Protein AF-A0A427TKB9-F1 (afdb_monomer_lite)

Foldseek 3Di:
DVVVVVVVVVVVVVCCVLVVVLVVLLVVLLVVLLVVLVVVLVVQLVVCVVVPVVVVCVVVCVQPCPDPDGDDPSNVVSVVSSVVSSVVSNVVSVCSVDCPPVVSVVVVVD

Structure (mmCIF, N/CA/C/O backbone):
data_AF-A0A427TKB9-F1
#
_entry.id   AF-A0A427TKB9-F1
#
loop_
_atom_site.group_PDB
_atom_site.id
_atom_site.type_symbol
_atom_site.label_atom_id
_atom_site.label_alt_id
_atom_site.label_comp_id
_atom_site.label_asym_id
_atom_site.label_entity_id
_atom_site.label_seq_id
_atom_site.pdbx_PDB_ins_code
_atom_site.Cartn_x
_atom_site.Cartn_y
_atom_site.Cartn_z
_atom_site.occupancy
_atom_site.B_iso_or_equiv
_atom_site.auth_seq_id
_atom_site.auth_comp_id
_atom_site.auth_asym_id
_atom_site.auth_atom_id
_atom_site.pdbx_PDB_model_num
ATOM 1 N N . MET A 1 1 ? 30.880 13.293 -30.567 1.00 62.75 1 MET A N 1
ATOM 2 C CA . MET A 1 1 ? 29.538 13.671 -30.064 1.00 62.75 1 MET A CA 1
ATOM 3 C C . MET A 1 1 ? 28.447 12.681 -30.484 1.00 62.75 1 MET A C 1
ATOM 5 O O . MET A 1 1 ? 27.713 12.234 -29.619 1.00 62.75 1 MET A O 1
ATOM 9 N N . GLY A 1 2 ? 28.353 12.261 -31.756 1.00 77.81 2 GLY A N 1
ATOM 10 C CA . GLY A 1 2 ? 27.317 11.302 -32.193 1.00 77.81 2 GLY A CA 1
ATOM 11 C C . GLY A 1 2 ? 27.382 9.903 -31.551 1.00 77.81 2 GLY A C 1
ATOM 12 O O . GLY A 1 2 ? 26.340 9.306 -31.310 1.00 77.81 2 GLY A O 1
ATOM 13 N N . GLN A 1 3 ? 28.580 9.400 -31.227 1.00 76.69 3 GLN A N 1
ATOM 14 C CA . GLN A 1 3 ? 28.750 8.090 -30.578 1.00 76.69 3 GLN A CA 1
ATOM 15 C C . GLN A 1 3 ? 28.236 8.095 -29.127 1.00 76.69 3 GLN A C 1
ATOM 17 O O . GLN A 1 3 ? 27.411 7.270 -28.769 1.00 76.69 3 GLN A O 1
ATOM 22 N N . GLN A 1 4 ? 28.605 9.117 -28.346 1.00 77.56 4 GLN A N 1
ATOM 23 C CA . GLN A 1 4 ? 28.151 9.306 -26.959 1.00 77.56 4 GLN A CA 1
ATOM 24 C C . GLN A 1 4 ? 26.623 9.426 -26.843 1.00 77.56 4 GLN A C 1
ATOM 26 O O . GLN A 1 4 ? 26.035 8.936 -25.884 1.00 77.56 4 GLN A O 1
ATOM 31 N N . LEU A 1 5 ? 25.967 10.049 -27.831 1.00 85.25 5 LEU A N 1
ATOM 32 C CA . LEU A 1 5 ? 24.504 10.115 -27.891 1.00 85.25 5 LEU A CA 1
ATOM 33 C C . LEU A 1 5 ? 23.879 8.743 -28.160 1.00 85.25 5 LEU A C 1
ATOM 35 O O . LEU A 1 5 ? 22.911 8.378 -27.501 1.00 85.25 5 LEU A O 1
ATOM 39 N N . LYS A 1 6 ? 24.433 7.964 -29.096 1.00 84.25 6 LYS A N 1
ATOM 40 C CA . LYS A 1 6 ? 23.961 6.597 -29.371 1.00 84.25 6 LYS A CA 1
ATOM 41 C C . LYS A 1 6 ? 24.141 5.687 -28.157 1.00 84.25 6 LYS A C 1
ATOM 43 O O . LYS A 1 6 ? 23.221 4.945 -27.820 1.00 84.25 6 LYS A O 1
ATOM 48 N N . ASP A 1 7 ? 25.273 5.808 -27.472 1.00 84.50 7 ASP A N 1
ATOM 49 C CA . ASP A 1 7 ? 25.571 5.036 -26.268 1.00 84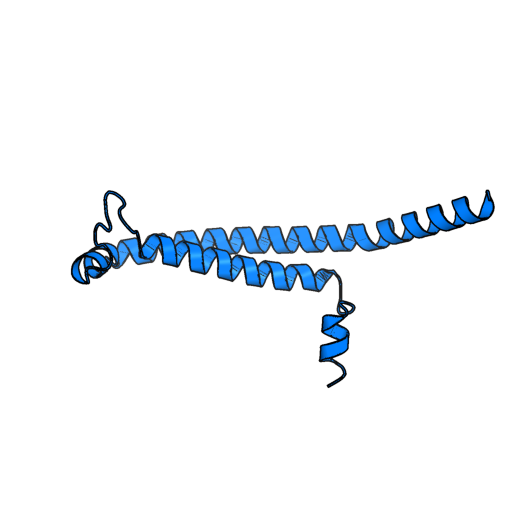.50 7 ASP A CA 1
ATOM 50 C C . ASP A 1 7 ? 24.625 5.417 -25.115 1.00 84.50 7 ASP A C 1
ATOM 52 O O . ASP A 1 7 ? 24.059 4.538 -24.464 1.00 84.50 7 ASP A O 1
ATOM 56 N N . GLY A 1 8 ? 24.365 6.714 -24.911 1.00 80.31 8 GLY A N 1
ATOM 57 C CA . GLY A 1 8 ? 23.412 7.196 -23.906 1.00 80.31 8 GLY A CA 1
ATOM 58 C C . GLY A 1 8 ? 21.966 6.756 -24.173 1.00 80.31 8 GLY A C 1
ATOM 59 O O . GLY A 1 8 ? 21.264 6.343 -23.250 1.00 80.31 8 GLY A O 1
ATOM 60 N N . LEU A 1 9 ? 21.525 6.773 -25.435 1.00 87.00 9 LEU A N 1
ATOM 61 C CA . LEU A 1 9 ? 20.193 6.294 -25.826 1.00 87.00 9 LEU A CA 1
ATOM 62 C C . LEU A 1 9 ? 20.052 4.772 -25.669 1.00 87.00 9 LEU A C 1
ATOM 64 O O . LEU A 1 9 ? 19.009 4.301 -25.214 1.00 87.00 9 LEU A O 1
ATOM 68 N N . GLY A 1 10 ? 21.098 4.003 -25.986 1.00 85.81 10 GLY A N 1
ATOM 69 C CA . GLY A 1 10 ? 21.119 2.554 -25.770 1.00 85.81 10 GLY A CA 1
ATOM 70 C C . GLY A 1 10 ? 21.029 2.179 -24.287 1.00 85.81 10 GLY A C 1
ATOM 71 O O . GLY A 1 10 ? 20.284 1.271 -23.916 1.00 85.81 10 GLY A O 1
ATOM 72 N N . GLN A 1 11 ? 21.718 2.924 -23.421 1.00 82.25 11 GLN A N 1
ATOM 73 C CA . GLN A 1 11 ? 21.635 2.744 -21.969 1.00 82.25 11 GLN A CA 1
ATOM 74 C C . GLN A 1 11 ? 20.246 3.101 -21.427 1.00 82.25 11 GLN A C 1
ATOM 76 O O . GLN A 1 11 ? 19.676 2.328 -20.656 1.00 82.25 11 GLN A O 1
ATOM 81 N N . ALA A 1 12 ? 19.662 4.219 -21.871 1.00 83.00 12 ALA A N 1
ATOM 82 C CA . ALA A 1 12 ? 18.305 4.609 -21.492 1.00 83.00 12 ALA A CA 1
ATOM 83 C C . ALA A 1 12 ? 17.268 3.550 -21.903 1.00 83.00 12 ALA A C 1
ATOM 85 O O . ALA A 1 12 ? 16.391 3.203 -21.111 1.00 83.00 12 ALA A O 1
ATOM 86 N N . TRP A 1 13 ? 17.402 2.978 -23.104 1.00 86.62 13 TRP A N 1
ATOM 87 C CA . TRP A 1 13 ? 16.533 1.896 -23.567 1.00 86.62 13 TRP A CA 1
ATOM 88 C C . TRP A 1 13 ? 16.628 0.652 -22.676 1.00 86.62 13 TRP A C 1
ATOM 90 O O . TRP A 1 13 ? 15.607 0.079 -22.295 1.00 86.62 13 TRP A O 1
ATOM 100 N N . ASN A 1 14 ? 17.842 0.268 -22.279 1.00 85.06 14 ASN A N 1
ATOM 101 C CA . ASN A 1 14 ? 18.062 -0.886 -21.410 1.00 85.06 14 ASN A CA 1
ATOM 102 C C . ASN A 1 14 ? 17.482 -0.677 -19.995 1.00 85.06 14 ASN A C 1
ATOM 104 O O . ASN A 1 14 ? 16.905 -1.593 -19.403 1.00 85.06 14 ASN A O 1
ATOM 108 N N . LEU A 1 15 ? 17.570 0.546 -19.462 1.00 79.81 15 LEU A N 1
ATOM 109 C CA . LEU A 1 15 ? 16.938 0.910 -18.190 1.00 79.81 15 LEU A CA 1
ATOM 110 C C . LEU A 1 15 ? 15.413 0.773 -18.265 1.00 79.81 15 LEU A C 1
ATOM 112 O O . LEU A 1 15 ? 14.806 0.184 -17.375 1.00 79.81 15 LEU A O 1
ATOM 116 N N . VAL A 1 16 ? 14.786 1.245 -19.345 1.00 85.62 16 VAL A N 1
ATOM 117 C CA . VAL A 1 16 ? 13.334 1.110 -19.541 1.00 85.62 16 VAL A CA 1
ATOM 118 C C . VAL A 1 16 ? 12.936 -0.362 -19.683 1.00 85.62 16 VAL A C 1
ATOM 120 O O . VAL A 1 16 ? 12.016 -0.814 -19.000 1.00 85.62 16 VAL A O 1
ATOM 123 N N . ALA A 1 17 ? 13.658 -1.132 -20.502 1.00 87.31 17 ALA A N 1
ATOM 124 C CA . ALA A 1 17 ? 13.385 -2.551 -20.739 1.00 87.31 17 ALA A CA 1
ATOM 125 C C . ALA A 1 17 ? 13.457 -3.403 -19.458 1.00 87.31 17 ALA A C 1
ATOM 127 O O . ALA A 1 17 ? 12.727 -4.384 -19.324 1.00 87.31 17 ALA A O 1
ATOM 128 N N . THR A 1 18 ? 14.298 -3.014 -18.496 1.00 83.44 18 THR A N 1
ATOM 129 C CA . THR A 1 18 ? 14.456 -3.719 -17.214 1.00 83.44 18 THR A CA 1
ATOM 130 C C . THR A 1 18 ? 13.569 -3.165 -16.092 1.00 83.44 18 THR A C 1
ATOM 132 O O . THR A 1 18 ? 13.198 -3.910 -15.182 1.00 83.44 18 THR A O 1
ATOM 135 N N . PHE A 1 19 ? 13.186 -1.885 -16.144 1.00 86.12 19 PHE A N 1
ATOM 136 C CA . PHE A 1 19 ? 12.336 -1.229 -15.143 1.00 86.12 19 PHE A CA 1
ATOM 137 C C . PHE A 1 19 ? 10.841 -1.489 -15.359 1.00 86.12 19 PHE A C 1
ATOM 139 O O . PHE A 1 19 ? 10.122 -1.750 -14.393 1.00 86.12 19 PHE A O 1
ATOM 146 N N . VAL A 1 20 ? 10.365 -1.452 -16.609 1.00 92.56 20 VAL A N 1
ATOM 147 C CA . VAL A 1 20 ? 8.931 -1.577 -16.929 1.00 92.56 20 VAL A CA 1
ATOM 148 C C . VAL A 1 20 ? 8.323 -2.883 -16.397 1.00 92.56 20 VAL A C 1
ATOM 150 O O . VAL A 1 20 ? 7.297 -2.802 -15.721 1.00 92.56 20 VAL A O 1
ATOM 153 N N . PRO A 1 21 ? 8.938 -4.070 -16.580 1.00 90.81 21 PRO A N 1
ATOM 154 C CA . PRO A 1 21 ? 8.391 -5.310 -16.024 1.00 90.81 21 PRO A CA 1
ATOM 155 C C . PRO A 1 21 ? 8.267 -5.285 -14.491 1.00 90.81 21 PRO A C 1
ATOM 157 O O . PRO A 1 21 ? 7.273 -5.756 -13.937 1.00 90.81 21 PRO A O 1
ATOM 160 N N . LYS A 1 22 ? 9.242 -4.682 -13.797 1.00 89.50 22 LYS A N 1
ATOM 161 C CA . LYS A 1 22 ? 9.227 -4.536 -12.332 1.00 89.50 22 LYS A CA 1
ATOM 162 C C . LYS A 1 22 ? 8.134 -3.574 -11.874 1.00 89.50 22 LYS A C 1
ATOM 164 O O . LYS A 1 22 ? 7.427 -3.865 -10.914 1.00 89.50 22 LYS A O 1
ATOM 169 N N . LEU A 1 23 ? 7.952 -2.461 -12.587 1.00 92.00 23 LEU A N 1
ATOM 170 C CA . LEU A 1 23 ? 6.879 -1.508 -12.311 1.00 92.00 23 LEU A CA 1
ATOM 171 C C . LEU A 1 23 ? 5.501 -2.167 -12.454 1.00 92.00 23 LEU A C 1
ATOM 173 O O . LEU A 1 23 ? 4.635 -1.960 -11.608 1.00 92.00 23 LEU A O 1
ATOM 177 N N . VAL A 1 24 ? 5.305 -2.997 -13.479 1.00 95.31 24 VAL A N 1
ATOM 178 C CA . VAL A 1 24 ? 4.054 -3.748 -13.653 1.00 95.31 24 VAL A CA 1
ATOM 179 C C . VAL A 1 24 ? 3.807 -4.674 -12.458 1.00 95.31 24 VAL A C 1
ATOM 181 O O . VAL A 1 24 ? 2.716 -4.650 -11.892 1.00 95.31 24 VAL A O 1
ATOM 184 N N . GLY A 1 25 ? 4.818 -5.427 -12.014 1.00 94.44 25 GLY A N 1
ATOM 185 C CA . GLY A 1 25 ? 4.702 -6.271 -10.820 1.00 94.44 25 GLY A CA 1
ATOM 186 C C . GLY A 1 25 ? 4.384 -5.475 -9.546 1.00 94.44 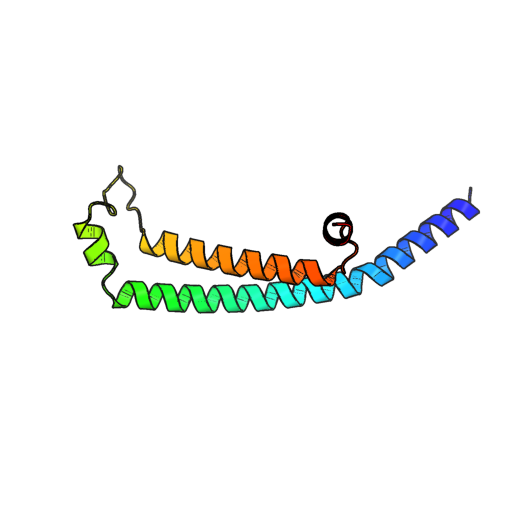25 GLY A C 1
ATOM 187 O O . GLY A 1 25 ? 3.489 -5.858 -8.793 1.00 94.44 25 GLY A O 1
ATOM 188 N N . PHE A 1 26 ? 5.043 -4.330 -9.336 1.00 94.62 26 PHE A N 1
ATOM 189 C CA . PHE A 1 26 ? 4.754 -3.410 -8.229 1.00 94.62 26 PHE A CA 1
ATOM 190 C C . PHE A 1 26 ? 3.285 -2.966 -8.234 1.00 94.62 26 PHE A C 1
ATOM 192 O O . PHE A 1 26 ? 2.605 -3.050 -7.210 1.00 94.62 26 PHE A O 1
ATOM 199 N N . LEU A 1 27 ? 2.775 -2.539 -9.393 1.00 96.38 27 LEU A N 1
ATOM 200 C CA . LEU A 1 27 ? 1.391 -2.088 -9.534 1.00 96.38 27 LEU A CA 1
ATOM 201 C C . LEU A 1 27 ? 0.389 -3.216 -9.270 1.00 96.38 27 LEU A C 1
ATOM 203 O O . LEU A 1 27 ? -0.634 -2.972 -8.633 1.00 96.38 27 LEU 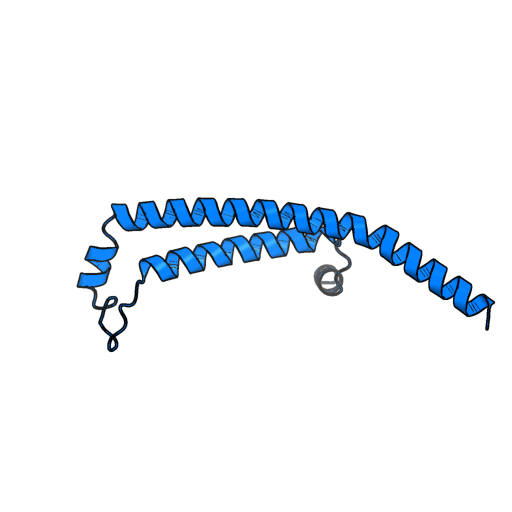A O 1
ATOM 207 N N . ILE A 1 28 ? 0.686 -4.447 -9.696 1.00 97.19 28 ILE A N 1
ATOM 208 C CA . ILE A 1 28 ? -0.159 -5.619 -9.423 1.00 97.19 28 ILE A CA 1
ATOM 209 C C . ILE A 1 28 ? -0.259 -5.875 -7.916 1.00 97.19 28 ILE A C 1
ATOM 211 O O . ILE A 1 28 ? -1.365 -6.014 -7.391 1.00 97.19 28 ILE A O 1
ATOM 215 N N . ILE A 1 29 ? 0.871 -5.900 -7.202 1.00 95.06 29 ILE A N 1
ATOM 216 C CA . ILE A 1 29 ? 0.874 -6.140 -5.751 1.00 95.06 29 ILE A CA 1
ATOM 217 C C . ILE A 1 29 ? 0.136 -5.024 -5.016 1.00 95.06 29 ILE A C 1
ATOM 219 O O . ILE A 1 29 ? -0.674 -5.302 -4.130 1.00 95.06 29 ILE A O 1
ATOM 223 N N . LEU A 1 30 ? 0.366 -3.769 -5.403 1.00 96.25 30 LEU A N 1
ATOM 224 C CA . LEU A 1 30 ? -0.292 -2.620 -4.789 1.00 96.25 30 LEU A CA 1
ATOM 225 C C . LEU A 1 30 ? -1.809 -2.661 -5.017 1.00 96.25 30 LEU A C 1
ATOM 227 O O . LEU A 1 30 ? -2.578 -2.404 -4.090 1.00 96.25 30 LEU A O 1
ATOM 231 N N . LEU A 1 31 ? -2.249 -3.066 -6.211 1.00 97.75 31 LEU A N 1
ATOM 232 C CA . LEU A 1 31 ? -3.662 -3.246 -6.534 1.00 97.75 31 LEU A CA 1
ATOM 233 C C . LEU A 1 31 ? -4.300 -4.351 -5.680 1.00 97.75 31 LEU A C 1
ATOM 235 O O . LEU A 1 31 ? -5.368 -4.134 -5.107 1.00 97.75 31 LEU A O 1
ATOM 239 N N . ILE A 1 32 ? -3.635 -5.499 -5.526 1.00 97.38 32 ILE A N 1
ATOM 240 C CA . ILE A 1 32 ? -4.107 -6.593 -4.662 1.00 97.38 32 ILE A CA 1
ATOM 241 C C . ILE A 1 32 ? -4.177 -6.135 -3.200 1.00 97.38 32 ILE A C 1
ATOM 243 O O . ILE A 1 32 ? -5.202 -6.311 -2.539 1.00 97.38 32 ILE A O 1
ATOM 247 N N . GLY A 1 33 ? -3.118 -5.504 -2.695 1.00 96.62 33 GLY A N 1
ATOM 248 C CA . GLY A 1 33 ? -3.062 -5.012 -1.323 1.00 96.62 33 GLY A CA 1
ATOM 249 C C . GLY A 1 33 ? -4.124 -3.958 -1.021 1.00 96.62 33 GLY A C 1
ATOM 250 O O . GLY A 1 33 ? -4.741 -3.991 0.043 1.00 96.62 33 GLY A O 1
ATOM 251 N N . TRP A 1 34 ? -4.413 -3.074 -1.976 1.00 96.81 34 TRP A N 1
ATOM 252 C CA . TRP A 1 34 ? -5.494 -2.099 -1.864 1.00 96.81 34 TRP A CA 1
ATOM 253 C C . TRP A 1 34 ? -6.874 -2.762 -1.769 1.00 96.81 34 TRP A C 1
ATOM 255 O O . TRP A 1 34 ? -7.695 -2.365 -0.936 1.00 96.81 34 TRP A O 1
ATOM 265 N N . LEU A 1 35 ? -7.127 -3.799 -2.575 1.00 97.56 35 LEU A N 1
ATOM 266 C CA . LEU A 1 35 ? -8.371 -4.571 -2.506 1.00 97.56 35 LEU A CA 1
ATOM 267 C C . LEU A 1 35 ? -8.533 -5.255 -1.143 1.00 97.56 35 LEU A C 1
ATOM 269 O O . LEU A 1 35 ? -9.607 -5.166 -0.543 1.00 97.56 35 LEU A O 1
ATOM 273 N N . ILE A 1 36 ? -7.464 -5.873 -0.629 1.00 96.94 36 ILE A N 1
ATOM 274 C CA . ILE A 1 36 ? -7.455 -6.511 0.695 1.00 96.94 36 ILE A CA 1
ATOM 275 C C . ILE A 1 36 ? -7.704 -5.469 1.789 1.00 96.94 36 ILE A C 1
ATOM 277 O O . ILE A 1 36 ? -8.602 -5.657 2.610 1.00 96.94 36 ILE A O 1
ATOM 281 N N . ALA A 1 37 ? -6.980 -4.346 1.777 1.00 96.75 37 ALA A N 1
ATOM 282 C CA . ALA A 1 37 ? -7.154 -3.267 2.748 1.00 96.75 37 ALA A CA 1
ATOM 283 C C . ALA A 1 37 ? -8.606 -2.776 2.774 1.00 96.75 37 ALA A C 1
ATOM 285 O O . ALA A 1 37 ? -9.224 -2.686 3.833 1.00 96.75 37 ALA A O 1
ATOM 286 N N . LYS A 1 38 ? -9.197 -2.536 1.598 1.00 96.12 38 LYS A N 1
ATOM 287 C CA . LYS A 1 38 ? -10.587 -2.089 1.477 1.00 96.12 38 LYS A CA 1
ATOM 288 C C . LYS A 1 38 ? -11.579 -3.121 2.019 1.00 96.12 38 LYS A C 1
ATOM 290 O O . LYS A 1 38 ? -12.537 -2.742 2.697 1.00 96.12 38 LYS A O 1
ATOM 295 N N . ALA A 1 39 ? -11.362 -4.406 1.740 1.00 97.19 39 ALA A N 1
ATOM 296 C CA . ALA A 1 39 ? -12.207 -5.485 2.244 1.00 97.19 39 ALA A CA 1
ATOM 297 C C . ALA A 1 39 ? -12.140 -5.588 3.776 1.00 97.19 39 ALA A C 1
ATOM 299 O O . ALA A 1 39 ? -13.182 -5.594 4.438 1.00 97.19 39 ALA A O 1
ATOM 300 N N . VAL A 1 40 ? -10.929 -5.588 4.342 1.00 96.25 40 VAL A N 1
ATOM 301 C CA . VAL A 1 40 ? -10.707 -5.692 5.790 1.00 96.25 40 VAL A CA 1
ATOM 302 C C . VAL A 1 40 ? -11.263 -4.474 6.522 1.00 96.25 40 VAL A C 1
ATOM 304 O O . VAL A 1 40 ? -11.992 -4.638 7.496 1.00 96.25 40 VAL A O 1
ATOM 307 N N . SER A 1 41 ? -11.018 -3.257 6.036 1.00 93.94 41 SER A N 1
ATOM 308 C CA . SER A 1 41 ? -11.557 -2.038 6.652 1.00 93.94 41 SER A CA 1
ATOM 309 C C . SER A 1 41 ? -13.082 -2.007 6.650 1.00 93.94 41 SER A C 1
ATOM 311 O O . SER A 1 41 ? -13.692 -1.581 7.631 1.00 93.94 41 SER A O 1
ATOM 313 N N . LYS A 1 42 ? -13.720 -2.503 5.582 1.00 94.00 42 LYS A N 1
ATOM 314 C CA . LYS A 1 42 ? -15.181 -2.607 5.522 1.00 94.00 42 LYS A CA 1
ATOM 315 C C . LYS A 1 42 ? -15.708 -3.633 6.525 1.00 94.00 42 LYS A C 1
ATOM 317 O O . LYS A 1 42 ? -16.663 -3.338 7.239 1.00 94.00 42 LYS A O 1
ATOM 322 N N . ALA A 1 43 ? -15.081 -4.807 6.607 1.00 94.56 43 ALA A N 1
ATOM 323 C CA . ALA A 1 43 ? -15.441 -5.828 7.588 1.00 94.56 43 ALA A CA 1
ATOM 324 C C . ALA A 1 43 ? -15.273 -5.306 9.023 1.00 94.56 43 ALA A C 1
ATOM 326 O O . ALA A 1 43 ? -16.185 -5.429 9.837 1.00 94.56 43 ALA A O 1
ATOM 327 N N . LEU A 1 44 ? -14.151 -4.643 9.305 1.00 92.44 44 LEU A N 1
ATOM 328 C CA . LEU A 1 44 ? -13.852 -4.060 10.604 1.00 92.44 44 LEU A CA 1
ATOM 329 C C . LEU A 1 44 ? -14.884 -2.991 10.991 1.00 92.44 44 LEU A C 1
ATOM 331 O O . LEU A 1 44 ? -15.435 -3.051 12.086 1.00 92.44 44 LEU A O 1
ATOM 335 N N . GLY A 1 45 ? -15.233 -2.079 10.079 1.00 89.94 45 GLY A N 1
ATOM 336 C CA . GLY A 1 45 ? -16.275 -1.077 10.323 1.00 89.94 45 GLY A CA 1
ATOM 337 C C . GLY A 1 45 ? -17.638 -1.694 10.660 1.00 89.94 45 GLY A C 1
ATOM 338 O O . GLY A 1 45 ? -18.315 -1.233 11.579 1.00 89.94 45 GLY A O 1
ATOM 339 N N . LEU A 1 46 ? -18.017 -2.784 9.984 1.00 89.12 46 LEU A N 1
ATOM 340 C CA . LEU A 1 46 ? -19.248 -3.518 10.293 1.00 89.12 46 LEU A CA 1
ATOM 341 C C . LEU A 1 46 ? -19.196 -4.180 11.677 1.00 89.12 46 LEU A C 1
ATOM 343 O O . LEU A 1 46 ? -20.194 -4.161 12.398 1.00 89.12 46 LEU A O 1
ATOM 347 N N . VAL A 1 47 ? -18.052 -4.754 12.057 1.00 88.19 47 VAL A N 1
ATOM 348 C CA . VAL A 1 47 ? -17.865 -5.392 13.368 1.00 88.19 47 VAL A CA 1
ATOM 349 C C . VAL A 1 47 ? -17.909 -4.353 14.488 1.00 88.19 47 VAL A C 1
ATOM 351 O O . VAL A 1 47 ? -18.690 -4.519 15.421 1.00 88.19 47 VAL A O 1
ATOM 354 N N . LEU A 1 48 ? -17.162 -3.248 14.381 1.00 84.75 48 LEU A N 1
ATOM 355 C CA . LEU A 1 48 ? -17.193 -2.172 15.381 1.00 84.75 48 LEU A CA 1
ATOM 356 C C . LEU A 1 48 ? -18.591 -1.551 15.524 1.00 84.75 48 LEU A C 1
ATOM 358 O O . LEU A 1 48 ? -19.018 -1.252 16.641 1.00 84.75 48 LEU A O 1
ATOM 362 N N . GLY A 1 49 ? -19.3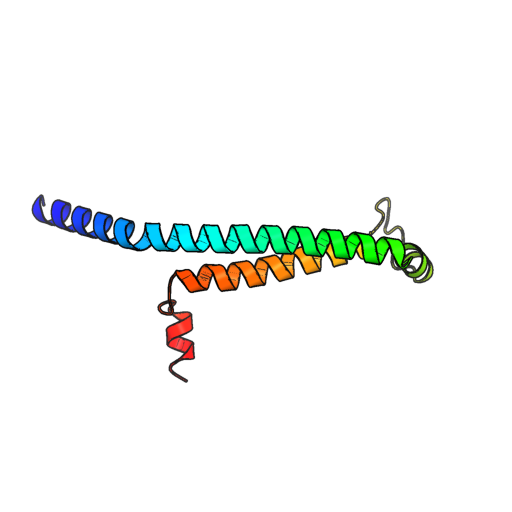30 -1.421 14.417 1.00 81.69 49 GLY A N 1
ATOM 363 C CA . GLY A 1 49 ? -20.724 -0.980 14.438 1.00 81.69 49 GLY A CA 1
ATOM 364 C C . GLY A 1 49 ? -21.653 -1.964 15.160 1.00 81.69 49 GLY A C 1
ATOM 365 O O . GLY A 1 49 ? -22.483 -1.547 15.966 1.00 81.69 49 GLY A O 1
ATOM 366 N N . LYS A 1 50 ? -21.490 -3.273 14.926 1.00 80.38 50 LYS A N 1
ATOM 367 C CA . LYS A 1 50 ? -22.317 -4.327 15.542 1.00 80.38 50 LYS A CA 1
ATOM 368 C C . LYS A 1 50 ? -22.031 -4.555 17.025 1.00 80.38 50 LYS A C 1
ATOM 370 O O . LYS A 1 50 ? -22.966 -4.799 17.778 1.00 80.38 50 LYS A O 1
ATOM 375 N N . VAL A 1 51 ? -20.771 -4.458 17.452 1.00 78.06 51 VAL A N 1
ATOM 376 C CA . VAL A 1 51 ? -20.359 -4.667 18.857 1.00 78.06 51 VAL A CA 1
ATOM 377 C C . VAL A 1 51 ? -20.829 -3.517 19.766 1.00 78.06 51 VAL A C 1
ATOM 379 O O . VAL A 1 51 ? -20.715 -3.586 20.985 1.00 78.06 51 VAL A O 1
ATOM 382 N N . GLY A 1 52 ? -21.413 -2.455 19.199 1.00 69.06 52 GLY A N 1
ATOM 383 C CA . GLY A 1 52 ? -21.871 -1.306 19.974 1.00 69.06 52 GLY A CA 1
ATOM 384 C C . GLY A 1 52 ? -20.709 -0.464 20.490 1.00 69.06 52 GLY A C 1
ATOM 385 O O . GLY A 1 52 ? -20.873 0.259 21.471 1.00 69.06 52 GLY A O 1
ATOM 386 N N . PHE A 1 53 ? -19.550 -0.524 19.823 1.00 65.38 53 PHE A N 1
ATOM 387 C CA . PHE A 1 53 ? -18.364 0.249 20.191 1.00 65.38 53 PHE A CA 1
ATOM 388 C C . PHE A 1 53 ? -18.680 1.750 20.239 1.00 65.38 53 PHE A C 1
ATOM 390 O O . PHE A 1 53 ? -18.215 2.438 21.136 1.00 65.38 53 PHE A O 1
ATOM 397 N N . GLY A 1 54 ? -19.583 2.235 19.375 1.00 63.84 54 GLY A N 1
ATOM 398 C CA . GLY A 1 54 ? -20.105 3.605 19.449 1.00 63.84 54 GLY A CA 1
ATOM 399 C C . GLY A 1 54 ? -20.739 3.959 20.804 1.00 63.84 54 GLY A C 1
ATOM 400 O O . GLY A 1 54 ? -20.470 5.029 21.336 1.00 63.84 54 GLY A O 1
ATOM 401 N N . LYS A 1 55 ? -21.490 3.033 21.421 1.00 63.50 55 LYS A N 1
ATOM 402 C CA . LYS A 1 55 ? -22.128 3.237 22.737 1.00 63.50 55 LYS A CA 1
ATOM 403 C C . LYS A 1 55 ? -21.133 3.145 23.901 1.00 63.50 55 LYS A C 1
ATOM 405 O O . LYS A 1 55 ? -21.315 3.806 24.920 1.00 63.50 55 LYS A O 1
ATOM 410 N N . LEU A 1 56 ? -20.089 2.320 23.770 1.00 62.25 56 LEU A N 1
ATOM 411 C CA . LEU A 1 56 ? -19.003 2.237 24.755 1.00 62.25 56 LEU A CA 1
ATOM 412 C C . LEU A 1 56 ? -18.095 3.474 24.701 1.00 62.25 56 LEU A C 1
ATOM 414 O O . LEU A 1 56 ? -17.745 4.014 25.747 1.00 62.25 56 LEU A O 1
ATOM 418 N N . VAL A 1 57 ? -17.770 3.964 23.503 1.00 62.84 57 VAL A N 1
ATOM 419 C CA . VAL A 1 57 ? -16.956 5.174 23.309 1.00 62.84 57 VAL A CA 1
ATOM 420 C C . VAL A 1 57 ? -17.700 6.426 23.794 1.00 62.84 57 VAL A C 1
ATOM 422 O O . VAL A 1 57 ? -17.088 7.257 24.467 1.00 62.84 57 VAL A O 1
ATOM 425 N N . GLU A 1 58 ? -19.018 6.526 23.572 1.00 64.62 58 GLU A N 1
ATOM 426 C CA . GLU A 1 58 ? -19.867 7.576 24.169 1.00 64.62 58 GLU A CA 1
ATOM 427 C C . GLU A 1 58 ? -19.790 7.589 25.702 1.00 64.62 58 GLU A C 1
ATOM 429 O O . GLU A 1 58 ? -19.649 8.651 26.305 1.00 64.62 58 GLU A O 1
ATOM 434 N N . LYS A 1 59 ? -19.807 6.415 26.349 1.00 63.72 59 LYS A N 1
ATOM 435 C CA . LYS A 1 59 ? -19.691 6.312 27.814 1.00 63.72 59 LYS A CA 1
ATOM 436 C C . LYS A 1 59 ? -18.308 6.670 28.360 1.00 63.72 59 LYS A C 1
ATOM 438 O O . LYS A 1 59 ? -18.205 7.034 29.525 1.00 63.72 59 LYS A O 1
ATOM 443 N N . THR A 1 60 ? -17.257 6.562 27.551 1.00 62.09 60 THR A N 1
ATOM 444 C CA . THR A 1 60 ? -15.874 6.868 27.968 1.00 62.09 60 THR A CA 1
ATOM 445 C C . THR A 1 60 ? -15.508 8.349 27.838 1.00 62.09 60 THR A C 1
ATOM 447 O O . THR A 1 60 ? -14.407 8.736 28.216 1.00 62.09 60 THR A O 1
ATOM 450 N N . GLY A 1 61 ? -16.391 9.186 27.277 1.00 58.62 61 GLY A N 1
ATOM 451 C CA . GLY A 1 61 ? -16.106 10.601 27.016 1.00 58.62 61 GLY A CA 1
ATOM 452 C C . GLY A 1 61 ? -15.104 10.853 25.878 1.00 58.62 61 GLY A C 1
ATOM 453 O O . GLY A 1 61 ? -14.847 12.009 25.553 1.00 58.62 61 GLY A O 1
ATOM 454 N N . LEU A 1 62 ? -14.566 9.802 25.236 1.00 58.50 62 LEU A N 1
ATOM 455 C CA . LEU A 1 62 ? -13.694 9.912 24.056 1.00 58.50 62 LEU A CA 1
ATOM 456 C C . LEU A 1 62 ? -14.458 10.321 22.787 1.00 58.50 62 LEU A C 1
ATOM 458 O O . LEU A 1 62 ? -13.874 10.961 21.916 1.00 58.50 62 LEU A O 1
ATOM 462 N N . SER A 1 63 ? -15.764 10.037 22.696 1.00 56.19 63 SER A N 1
ATOM 463 C CA . SER A 1 63 ? -16.672 10.763 21.789 1.00 56.19 63 SER A CA 1
ATOM 464 C C . SER A 1 63 ? -17.184 12.029 22.479 1.00 56.19 63 SER A C 1
ATOM 466 O O . SER A 1 63 ? -18.381 12.261 22.613 1.00 56.19 63 SER A O 1
ATOM 468 N N . GLY A 1 64 ? -16.259 12.837 22.983 1.00 52.09 64 GLY A N 1
ATOM 469 C CA . GLY A 1 64 ? -16.551 14.168 23.488 1.00 52.09 64 GLY A CA 1
ATOM 470 C C . GLY A 1 64 ? -16.587 15.147 22.323 1.00 52.09 64 GLY A C 1
ATOM 471 O O . GLY A 1 64 ? -15.690 15.143 21.481 1.00 52.09 64 GLY A O 1
ATOM 472 N N . ASN A 1 65 ? -17.616 15.992 22.268 1.00 50.72 65 ASN A N 1
ATOM 473 C CA . ASN A 1 65 ? -17.609 17.183 21.422 1.00 50.72 65 ASN A CA 1
ATOM 474 C C . ASN A 1 65 ? -16.408 18.058 21.820 1.00 50.72 65 ASN A C 1
ATOM 476 O O . ASN A 1 65 ? -16.481 18.826 22.778 1.00 50.72 65 ASN A O 1
ATOM 480 N N . ILE A 1 66 ? -15.298 17.956 21.091 1.00 50.91 66 ILE A N 1
ATOM 481 C CA . ILE A 1 66 ? -14.217 18.940 21.149 1.00 50.91 66 ILE A CA 1
ATOM 482 C C . ILE A 1 66 ? -14.602 20.023 20.134 1.00 50.91 66 ILE A C 1
ATOM 484 O O . ILE A 1 66 ? -14.255 19.962 18.956 1.00 50.91 66 ILE A O 1
ATOM 488 N N . GLY A 1 67 ? -15.439 20.967 20.573 1.00 59.19 67 GLY A N 1
ATOM 489 C CA . GLY A 1 67 ? -16.105 21.933 19.690 1.00 59.19 67 GLY A CA 1
ATOM 490 C C . GLY A 1 67 ? -17.210 21.307 18.821 1.00 59.19 67 GLY A C 1
ATOM 491 O O . GLY A 1 67 ? -17.792 20.284 19.177 1.00 59.19 67 GLY A O 1
ATOM 492 N N . SER A 1 68 ? -17.517 21.918 17.670 1.00 58.16 68 SER A N 1
ATOM 493 C CA . SER A 1 68 ? -18.600 21.502 16.753 1.00 58.16 68 SER A CA 1
ATOM 494 C C . SER A 1 68 ? -18.331 20.204 15.967 1.00 58.16 68 SER A C 1
ATOM 496 O O . SER A 1 68 ? -19.131 19.847 15.103 1.00 58.16 68 SER A O 1
ATOM 498 N N . GLN A 1 69 ? -17.211 19.510 16.204 1.00 54.84 69 GLN A N 1
ATOM 499 C CA . GLN A 1 69 ? -16.821 18.308 15.457 1.00 54.84 69 GLN A CA 1
ATOM 500 C C . GLN A 1 69 ? -16.913 17.051 16.328 1.00 54.84 69 GLN A C 1
ATOM 502 O O . GLN A 1 69 ? -16.269 16.939 17.369 1.00 54.84 69 GLN A O 1
ATOM 507 N N . LYS A 1 70 ? -17.704 16.077 15.866 1.00 62.28 70 LYS A N 1
ATOM 508 C CA . LYS A 1 70 ? -17.811 14.747 16.475 1.00 62.28 70 LYS A CA 1
ATOM 509 C C . LYS A 1 70 ? -16.596 13.905 16.085 1.00 62.28 70 LYS A C 1
ATOM 511 O O . LYS A 1 70 ? -16.401 13.629 14.902 1.00 62.28 70 LYS A O 1
ATOM 516 N N . ILE A 1 71 ? -15.804 13.477 17.066 1.00 64.38 71 ILE A N 1
ATOM 517 C CA . ILE A 1 71 ? -14.702 12.534 16.840 1.00 64.38 71 ILE A CA 1
ATOM 518 C C . ILE A 1 71 ? -15.260 11.106 16.814 1.00 64.38 71 ILE A C 1
ATOM 520 O O . ILE A 1 71 ? -15.816 10.619 17.801 1.00 64.38 71 ILE A O 1
ATOM 524 N N . ASP A 1 72 ? -15.096 10.439 15.671 1.00 77.81 72 ASP A N 1
ATOM 525 C CA . ASP A 1 72 ? -15.442 9.030 15.471 1.00 77.81 72 ASP A CA 1
ATOM 526 C C . ASP A 1 72 ? -14.201 8.145 15.670 1.00 77.81 72 ASP A C 1
ATOM 528 O O . ASP A 1 72 ? -13.426 7.893 14.742 1.00 77.81 72 ASP A O 1
ATOM 532 N N . ALA A 1 73 ? -13.999 7.680 16.905 1.00 79.75 73 ALA A N 1
ATOM 533 C CA . ALA A 1 73 ? -12.869 6.822 17.265 1.00 79.75 73 ALA A CA 1
ATOM 534 C C . ALA A 1 73 ? -12.864 5.490 16.489 1.00 79.75 73 ALA A C 1
ATOM 536 O O . ALA A 1 73 ? -11.798 4.992 16.117 1.00 79.75 73 ALA A O 1
ATOM 537 N N . ALA A 1 74 ? -14.044 4.930 16.194 1.00 81.50 74 ALA A N 1
ATOM 538 C CA . ALA A 1 74 ? -14.161 3.706 15.405 1.00 81.50 74 ALA A CA 1
ATOM 539 C C . ALA A 1 74 ? -13.741 3.955 13.948 1.00 81.50 74 ALA A C 1
ATOM 541 O O . ALA A 1 74 ? -12.985 3.168 13.376 1.00 81.50 74 ALA A O 1
ATOM 542 N N . GLY A 1 75 ? -14.151 5.087 13.371 1.00 84.00 75 GLY A N 1
ATOM 543 C CA . GLY A 1 75 ? -13.716 5.525 12.047 1.00 84.00 75 GLY A CA 1
ATOM 544 C C . GLY A 1 75 ? -12.204 5.756 11.954 1.00 84.00 75 GLY A C 1
ATOM 545 O O . GLY A 1 75 ? -11.585 5.375 10.956 1.00 84.00 75 GLY A O 1
ATOM 546 N N . ILE A 1 76 ? -11.587 6.321 12.997 1.00 88.12 76 ILE A N 1
ATOM 547 C CA . ILE A 1 76 ? -10.126 6.483 13.071 1.00 88.12 76 ILE A CA 1
ATOM 548 C C . ILE A 1 76 ? -9.433 5.116 13.090 1.00 88.12 76 ILE A C 1
ATOM 550 O O . ILE A 1 76 ? -8.511 4.905 12.304 1.00 88.12 76 ILE A O 1
ATOM 554 N N . LEU A 1 77 ? -9.898 4.167 13.909 1.00 88.31 77 LEU A N 1
ATOM 555 C CA . LEU A 1 77 ? -9.350 2.804 13.951 1.00 88.31 77 LEU A CA 1
ATOM 556 C C . LEU A 1 77 ? -9.455 2.091 12.598 1.00 88.31 77 LEU A C 1
ATOM 558 O O . LEU A 1 77 ? -8.486 1.492 12.136 1.00 88.31 77 LEU A O 1
ATOM 562 N N . VAL A 1 78 ? -10.604 2.192 11.926 1.00 92.62 78 VAL A N 1
ATOM 563 C CA . VAL A 1 78 ? -10.803 1.596 10.597 1.00 92.62 78 VAL A CA 1
ATOM 564 C C . VAL A 1 78 ? -9.823 2.176 9.573 1.00 92.62 78 VAL A C 1
ATOM 566 O O . VAL A 1 78 ? -9.248 1.420 8.783 1.00 92.62 78 VAL A O 1
ATOM 569 N N . LYS A 1 79 ? -9.592 3.496 9.599 1.00 93.38 79 LYS A N 1
ATOM 570 C CA . LYS A 1 79 ? -8.588 4.156 8.748 1.00 93.38 79 LYS A CA 1
ATOM 571 C C . LYS A 1 79 ? -7.167 3.736 9.116 1.00 93.38 79 LYS A C 1
ATOM 573 O O . LYS A 1 79 ? -6.362 3.505 8.222 1.00 93.38 79 LYS A O 1
ATOM 578 N N . LEU A 1 80 ? -6.857 3.603 10.401 1.00 94.75 80 LEU A N 1
ATOM 579 C CA . LEU A 1 80 ? -5.535 3.183 10.854 1.00 94.75 80 LEU A CA 1
ATOM 580 C C . LEU A 1 80 ? -5.202 1.776 10.346 1.00 94.75 80 LEU A C 1
ATOM 582 O O . LEU A 1 80 ? -4.141 1.574 9.763 1.00 94.75 80 LEU A O 1
ATOM 586 N N . VAL A 1 81 ? -6.142 0.834 10.461 1.00 95.06 81 VAL A N 1
ATOM 587 C CA . VAL A 1 81 ? -5.985 -0.523 9.914 1.00 95.06 81 VAL A CA 1
ATOM 588 C C . VAL A 1 81 ? -5.889 -0.505 8.387 1.00 95.06 81 VAL A C 1
ATOM 590 O O . VAL A 1 81 ? -5.047 -1.205 7.830 1.00 95.06 81 VAL A O 1
ATOM 593 N N . TYR A 1 82 ? -6.689 0.325 7.706 1.00 96.31 82 TYR A N 1
ATOM 594 C CA . TYR A 1 82 ? -6.596 0.501 6.252 1.00 96.31 82 TYR A CA 1
ATOM 595 C C . TYR A 1 82 ? -5.177 0.890 5.822 1.00 96.31 82 TYR A C 1
ATOM 597 O O . TYR A 1 82 ? -4.576 0.227 4.976 1.00 96.31 82 TYR A O 1
ATOM 605 N N . TYR A 1 83 ? -4.633 1.954 6.423 1.00 96.56 83 TYR A N 1
ATOM 606 C CA . TYR A 1 83 ? -3.299 2.438 6.092 1.00 96.56 83 TYR A CA 1
ATOM 607 C C . TYR A 1 83 ? -2.220 1.444 6.507 1.00 96.56 83 TYR A C 1
ATOM 609 O O . TYR A 1 83 ? -1.278 1.256 5.752 1.00 96.56 83 TYR A O 1
ATOM 617 N N . PHE A 1 84 ? -2.368 0.751 7.635 1.00 96.75 84 PHE A N 1
ATOM 618 C CA . PHE A 1 84 ? -1.414 -0.273 8.054 1.00 96.75 84 PHE A CA 1
ATOM 619 C C . PHE A 1 84 ? -1.298 -1.413 7.030 1.00 96.75 84 PHE A C 1
ATOM 621 O O . PHE A 1 84 ? -0.195 -1.772 6.623 1.00 96.75 84 PHE A O 1
ATOM 628 N N . ILE A 1 85 ? -2.429 -1.929 6.538 1.00 96.38 85 ILE A N 1
ATOM 629 C CA . ILE A 1 85 ? -2.438 -2.960 5.487 1.00 96.38 85 ILE A CA 1
ATOM 630 C C . ILE A 1 85 ? -1.848 -2.406 4.188 1.00 96.38 85 ILE A C 1
ATOM 632 O O . ILE A 1 85 ? -1.065 -3.086 3.529 1.00 96.38 85 ILE A O 1
ATOM 636 N N . LEU A 1 86 ? -2.190 -1.165 3.831 1.00 96.00 86 LEU A N 1
ATOM 637 C CA . LEU A 1 86 ? -1.639 -0.504 2.651 1.00 96.00 86 LEU A CA 1
ATOM 638 C C . LEU A 1 86 ? -0.112 -0.343 2.747 1.00 96.00 86 LEU A C 1
ATOM 640 O O . LEU A 1 86 ? 0.575 -0.546 1.754 1.00 96.00 86 LEU A O 1
ATOM 644 N N . LEU A 1 87 ? 0.424 -0.019 3.927 1.00 95.62 87 LEU A N 1
ATOM 645 C CA . LEU A 1 87 ? 1.865 0.094 4.166 1.00 95.62 87 LEU A CA 1
ATOM 646 C C . LEU A 1 87 ? 2.571 -1.257 4.015 1.00 95.62 87 LEU A C 1
ATOM 648 O O . LEU A 1 87 ? 3.613 -1.320 3.368 1.00 95.62 87 LEU A O 1
ATOM 652 N N . ILE A 1 88 ? 1.987 -2.340 4.535 1.00 93.69 88 ILE A N 1
ATOM 653 C CA . ILE A 1 88 ? 2.516 -3.698 4.330 1.00 93.69 88 ILE A CA 1
ATOM 654 C C . ILE A 1 88 ? 2.491 -4.057 2.842 1.00 93.69 88 ILE A C 1
ATOM 656 O O . ILE A 1 88 ? 3.487 -4.524 2.296 1.00 93.69 88 ILE A O 1
ATOM 660 N N . ALA A 1 89 ? 1.375 -3.803 2.159 1.00 94.31 89 ALA A N 1
ATOM 661 C CA . ALA A 1 89 ? 1.268 -4.034 0.723 1.00 94.31 89 ALA A CA 1
ATOM 662 C C . ALA A 1 89 ? 2.304 -3.229 -0.069 1.00 94.31 89 ALA A C 1
ATOM 664 O O . ALA A 1 89 ? 2.900 -3.751 -1.006 1.00 94.31 89 ALA A O 1
ATOM 665 N N . LEU A 1 90 ? 2.545 -1.980 0.327 1.00 93.94 90 LEU A N 1
ATOM 666 C CA . LEU A 1 90 ? 3.554 -1.118 -0.270 1.00 93.94 90 LEU A CA 1
ATOM 667 C C . LEU A 1 90 ? 4.969 -1.673 -0.043 1.00 93.94 90 LEU A C 1
ATOM 669 O O . LEU A 1 90 ? 5.754 -1.724 -0.988 1.00 93.94 90 LEU A O 1
ATOM 673 N N . GLN A 1 91 ? 5.282 -2.154 1.164 1.00 91.62 91 GLN A N 1
ATOM 674 C CA . GLN A 1 91 ? 6.551 -2.825 1.467 1.00 91.62 91 GLN A CA 1
ATOM 675 C C . GLN A 1 91 ? 6.755 -4.069 0.589 1.00 91.62 91 GLN A C 1
ATOM 677 O O . GLN A 1 91 ? 7.828 -4.249 0.013 1.00 91.62 91 GLN A O 1
ATOM 682 N N . LEU A 1 92 ? 5.720 -4.900 0.439 1.00 90.56 92 LEU A N 1
ATOM 683 C CA . LEU A 1 92 ? 5.755 -6.077 -0.433 1.00 90.56 92 LEU A CA 1
ATOM 684 C C . LEU A 1 92 ? 5.920 -5.690 -1.906 1.00 90.56 92 LEU A C 1
ATOM 686 O O . LEU A 1 92 ? 6.703 -6.312 -2.622 1.00 90.56 92 LEU A O 1
ATOM 690 N N . ALA A 1 93 ? 5.227 -4.641 -2.351 1.00 89.94 93 ALA A N 1
ATOM 691 C CA . ALA A 1 93 ? 5.330 -4.136 -3.712 1.00 89.94 93 ALA A CA 1
ATOM 692 C C . ALA A 1 93 ? 6.757 -3.657 -4.013 1.00 89.94 93 ALA A C 1
ATOM 694 O O . ALA A 1 93 ? 7.303 -3.980 -5.069 1.00 89.94 93 ALA A O 1
ATOM 695 N N . PHE A 1 94 ? 7.403 -2.958 -3.073 1.00 88.69 94 PHE A N 1
ATOM 696 C CA . PHE A 1 94 ? 8.801 -2.549 -3.217 1.00 88.69 94 PHE A CA 1
ATOM 697 C C . PHE A 1 94 ? 9.774 -3.730 -3.328 1.00 88.69 94 PHE A C 1
ATOM 699 O O . PHE A 1 94 ? 10.807 -3.594 -3.984 1.00 88.69 94 PHE A O 1
ATOM 706 N N . GLY A 1 95 ? 9.424 -4.903 -2.791 1.00 85.88 95 GLY A N 1
ATOM 707 C CA . GLY A 1 95 ? 10.200 -6.133 -2.962 1.00 85.88 95 GLY A CA 1
ATOM 708 C C . GLY A 1 95 ? 10.376 -6.568 -4.424 1.00 85.88 95 GLY A C 1
ATOM 709 O O . GLY A 1 95 ? 11.384 -7.190 -4.756 1.00 85.88 95 GLY A O 1
ATOM 710 N N . VAL A 1 96 ? 9.465 -6.184 -5.331 1.00 86.06 96 VAL A N 1
ATOM 711 C CA . VAL A 1 96 ? 9.539 -6.514 -6.773 1.00 86.06 96 VAL A CA 1
ATOM 712 C C . VAL A 1 96 ? 10.749 -5.878 -7.455 1.00 86.06 96 VAL A C 1
ATOM 714 O O . VAL A 1 96 ? 11.264 -6.407 -8.442 1.00 86.06 96 VAL A O 1
ATOM 717 N N . PHE A 1 97 ? 11.248 -4.758 -6.931 1.00 82.50 97 PHE A N 1
ATOM 718 C CA . PHE A 1 97 ? 12.430 -4.115 -7.498 1.00 82.50 97 PHE A CA 1
ATOM 719 C C . PHE A 1 97 ? 13.733 -4.888 -7.217 1.00 82.50 97 PHE A C 1
ATOM 721 O O . PHE A 1 97 ? 14.733 -4.652 -7.907 1.00 82.50 97 PHE A O 1
ATOM 728 N N . GLY A 1 98 ? 13.680 -5.889 -6.328 1.00 66.31 98 GLY A N 1
ATOM 729 C CA . GLY A 1 98 ? 14.764 -6.801 -5.974 1.00 66.31 98 GLY A CA 1
ATOM 730 C C . GLY A 1 98 ? 15.536 -6.378 -4.713 1.00 66.31 98 GLY A C 1
ATOM 731 O O . GLY A 1 98 ? 15.338 -5.275 -4.205 1.00 66.31 98 GLY A O 1
ATOM 732 N N . PRO A 1 99 ? 16.459 -7.228 -4.219 1.00 55.94 99 PRO A N 1
ATOM 733 C CA . PRO A 1 99 ? 17.245 -6.985 -3.003 1.00 55.94 99 PRO A CA 1
ATOM 734 C C . PRO A 1 99 ? 18.365 -5.950 -3.186 1.00 55.94 99 PRO A C 1
ATOM 736 O O . PRO A 1 99 ? 19.157 -5.728 -2.284 1.00 55.94 99 PRO A O 1
ATOM 739 N N . THR A 1 100 ? 18.482 -5.311 -4.348 1.00 51.06 100 THR A N 1
ATOM 740 C CA . THR A 1 100 ? 19.458 -4.243 -4.613 1.00 51.06 100 THR A CA 1
ATOM 741 C C . THR A 1 100 ? 18.836 -2.869 -4.392 1.00 51.06 100 THR A C 1
ATOM 743 O O . THR A 1 100 ? 19.033 -1.937 -5.169 1.00 51.06 100 THR A O 1
ATOM 746 N N . ASN A 1 101 ? 18.042 -2.748 -3.333 1.00 52.03 101 ASN A N 1
ATOM 747 C CA . ASN A 1 101 ? 17.912 -1.481 -2.640 1.00 52.03 101 ASN A CA 1
ATOM 748 C C . ASN A 1 101 ? 19.206 -1.314 -1.818 1.00 52.03 101 ASN A C 1
ATOM 750 O O . ASN A 1 101 ? 19.599 -2.284 -1.167 1.00 52.03 101 ASN A O 1
ATOM 754 N N . PRO A 1 102 ? 19.887 -0.154 -1.808 1.00 54.56 102 PRO A N 1
ATOM 755 C CA . PRO A 1 102 ? 21.056 0.049 -0.946 1.00 54.56 102 PRO A CA 1
ATOM 756 C C . PRO A 1 102 ? 20.784 -0.330 0.524 1.00 54.56 102 PRO A C 1
ATOM 758 O O . PRO A 1 102 ? 21.673 -0.826 1.205 1.00 54.56 102 PRO A O 1
ATOM 761 N N . VAL A 1 103 ? 19.533 -0.230 0.991 1.00 51.16 103 VAL A N 1
ATOM 762 C CA . VAL A 1 103 ? 19.102 -0.694 2.324 1.00 51.16 103 VAL A CA 1
ATOM 763 C C . VAL A 1 103 ? 19.206 -2.218 2.498 1.00 51.16 103 VAL A C 1
ATOM 765 O O . VAL A 1 103 ? 19.570 -2.698 3.565 1.00 51.16 103 VAL A O 1
ATOM 768 N N . SER A 1 104 ? 18.921 -2.997 1.457 1.00 41.88 104 SER A N 1
ATOM 769 C CA . SER A 1 104 ? 19.007 -4.463 1.474 1.00 41.88 104 SER A CA 1
ATOM 770 C C . SER A 1 104 ? 20.446 -4.979 1.349 1.00 41.88 104 SER A C 1
ATOM 772 O O . SER A 1 104 ? 20.717 -6.100 1.770 1.00 41.88 104 SER A O 1
ATOM 774 N N . GLN A 1 105 ? 21.375 -4.169 0.828 1.00 57.56 105 GLN A N 1
ATOM 775 C CA . GLN A 1 105 ? 22.812 -4.448 0.930 1.00 57.56 105 GLN A CA 1
ATOM 776 C C . GLN A 1 105 ? 23.322 -4.200 2.354 1.00 57.56 105 GLN A C 1
ATOM 778 O O . GLN A 1 105 ? 24.015 -5.051 2.891 1.00 57.56 105 GLN A O 1
ATOM 783 N N . LEU A 1 106 ? 22.881 -3.122 3.012 1.00 65.50 106 LEU A N 1
ATOM 784 C CA . LEU A 1 106 ? 23.248 -2.835 4.407 1.00 65.50 106 LEU A CA 1
ATOM 785 C C . LEU A 1 106 ? 22.716 -3.868 5.414 1.00 65.50 106 LEU A C 1
ATOM 787 O O . LEU A 1 106 ? 23.312 -4.045 6.468 1.00 65.50 106 LEU A O 1
ATOM 791 N N . LEU A 1 107 ? 21.606 -4.547 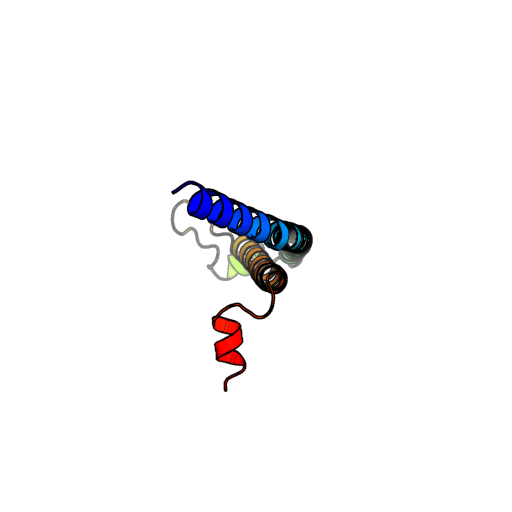5.109 1.00 56.47 107 LEU A N 1
ATOM 792 C CA . LEU A 1 107 ? 21.024 -5.563 5.995 1.00 56.47 107 LEU A CA 1
ATOM 793 C C . LEU A 1 107 ? 21.670 -6.953 5.860 1.00 56.47 107 LEU A C 1
ATOM 795 O O . LEU A 1 107 ? 21.486 -7.779 6.743 1.00 56.47 107 LEU A O 1
ATOM 799 N N . ASN A 1 108 ? 22.373 -7.223 4.755 1.00 63.38 108 ASN A N 1
ATOM 800 C CA . ASN A 1 108 ? 23.079 -8.492 4.522 1.00 63.38 108 ASN A CA 1
ATOM 801 C C . ASN A 1 108 ? 24.573 -8.428 4.894 1.00 63.38 108 ASN A C 1
ATOM 803 O O . ASN A 1 108 ? 25.231 -9.462 4.884 1.00 63.38 108 ASN A O 1
ATOM 807 N N . ASP A 1 109 ? 25.094 -7.233 5.188 1.00 58.00 109 ASP A N 1
ATOM 808 C CA . ASP A 1 109 ? 26.491 -6.985 5.585 1.00 58.00 109 ASP A CA 1
ATOM 809 C C . ASP A 1 109 ? 26.688 -6.965 7.119 1.00 58.00 109 ASP A C 1
ATOM 811 O O . ASP A 1 109 ? 27.752 -6.583 7.607 1.00 58.00 109 ASP A O 1
ATOM 815 N N . ILE A 1 110 ? 25.657 -7.356 7.885 1.00 53.56 110 ILE A N 1
ATOM 816 C CA . ILE A 1 110 ? 25.694 -7.548 9.346 1.00 53.56 110 ILE A CA 1
ATOM 817 C C . ILE A 1 110 ? 25.539 -9.036 9.656 1.00 53.56 110 ILE A C 1
ATOM 819 O O . ILE A 1 110 ? 24.615 -9.654 9.080 1.00 53.56 110 ILE A O 1
#

Organism: NCBI:txid2267691

InterPro domains:
  IPR008910 Mechanosensitive ion channel, conserved TM helix [PF05552] (9-53)

Sequence (110 aa):
MGQQLKDGLGQAWNLVATFVPKLVGFLIILLIGWLIAKAVSKALGLVLGKVGFGKLVEKTGLSGNIGSQKIDAAGILVKLVYYFILLIALQLAFGVFGPTNPVSQLLNDI

Secondary structure (DSSP, 8-state):
-HHHHHHHHHHHHHHHHHHHHHHHHHHHHHHHHHHHHHHHHHHHHHHHHHTTHHHHHHHTTSS--BTTB---HHHHHHHHHHHHHHHHHHHHHHHTT-S-SHHHHHTT--

Radius of gyration: 23.14 Å; chains: 1; bounding box: 52×30×60 Å

pLDDT: mean 80.11, std 15.62, range [41.88, 97.75]

=== Feature glossary ===
Key to the feature types in this record:

— What the protein is —

Primary structure: the covalent order of the twenty standard amino acids along the backbone. Two proteins with the same sequence will (almost always) fold to the same structure; two with 30% identity often share a fold but not the details.

Database cross-references. InterPro integrates a dozen domain/family signature databases into unified entries with residue-range hits. GO terms attach function/process/location labels with evidence codes. CATH codes position the fold in a four-level structural taxonomy. Organism is the NCBI-taxonomy species name.

— Where its atoms are —

The mmCIF block holds the 3D Cartesian coordinates of each backbone atom (N, Cα, C, O) in ångströms. mmCIF is the PDB's canonical archive format — a tagged-loop text representation of the atomic model.

Six rendered views show the 3D structure from the faces of a cube — i.e. along ±x, ±y, ±z. Rendering representation is drawn randomly per protein from cartoon (secondary-structure ribbons), sticks (backbone bonds), or molecular surface; coloring is either N→C rainbow (blue at the N-terminus through red at the C-terminus) or one color per chain.

— Local backbone conformation —

DSSP 8-state secondary structure assigns each residue one of H (α-helix), G (3₁₀-helix), I (π-helix), E (extended β-strand), B (isolated β-bridge), T (hydrogen-bonded turn), S (bend), or '-' (coil). The assignment is computed from backbone hydrogen-bond geometry via the Kabsch–Sander algorithm.

P-SEA three-state annotation labels each residue as helix, strand, or coil based purely on the geometry of the Cα trace. It serves as a fallback when the full backbone (and thus DSSP) is unavailable.

The φ/ψ torsion pair specifies the backbone conformation at each residue. φ rotates about the N–Cα bond, ψ about the Cα–C bond. Steric clashes forbid most of the (φ, ψ) plane — the allowed regions (α-helix basin, β-sheet basin, left-handed helix) are the Ramachandran-allowed regions.

— Global shape and packing —

The geometric summary reports three shape descriptors. Rg (radius of gyration) measures how spread out the Cα atoms are about their centre of mass; compact globular proteins have small Rg, elongated or unfolded ones large. Cα contacts (<8 Å, |i−j|>4) count long-range residue pairs in spatial proximity — high for tightly packed folds, near zero for rods or random coil. The bounding-box extents give the protein's footprint along x, y, z in Å.

Accessible surface area quantifies burial. A residue with SASA near zero is packed into the hydrophobic core; one with SASA >100 Å² sits on the surface. Computed here via the Shrake–Rupley numerical algorithm with a 1.4 Å probe.

Plot images: a contact map (which residues are close in 3D, as an N×N binary image), a Ramachandran scatter (backbone torsion angles, revealing secondary-structure composition at a glance), and — for AlphaFold structures — a PAE heatmap (pairwise prediction confidence).

— Structural neighborhood —

The Foldseek 3Di string encodes local tertiary geometry as a 20-letter alphabet — one character per residue — derived from the relative positions of nearby Cα atoms. Unlike the amino-acid sequence, 3Di is a direct function of the 3D structure, so two proteins with the same fold have similar 3Di strings even at low sequence identity.

Nearest PDB neighbors are the top structural matches found by Foldseek when searching this structure against the entire Protein Data Bank. Each hit reports a TM-score (0 to 1; >0.5 almost always implies the same fold) and an E-value. These are *structural* homologs — they may share no detectable sequence similarity.

— Confidence and disorder —

For AlphaFold models, the B-factor field carries pLDDT — the model's own estimate of local accuracy on a 0–100 scale. Regions with pLDDT<50 should be treated as essentia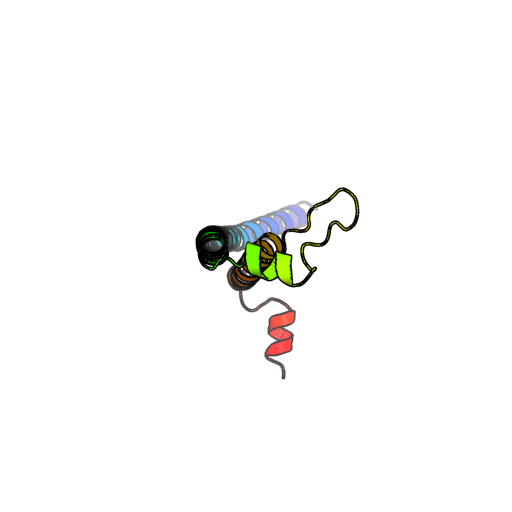lly unmodeled; they often correspond to intrinsically disordered segments.

B-factor (Debye–Waller factor) reflects atomic displacement in the crystal lattice. It is an experimental observable (units Å²), not a prediction; low values mean the atom is pinned down, high values mean it moves or is heterogeneous across the crystal.

Predicted aligned error is AlphaFold's pairwise confidence. Unlike pLDDT (per-residue), PAE is per-residue-pair and captures whether two parts of the structure are correctly placed relative to each other. Units are ångströms of expected positional error.